Protein AF-A0A210PKP2-F1 (afdb_monomer)

Radius of gyration: 14.55 Å; Cα contacts (8 Å, |Δi|>4): 54; chains: 1; bounding box: 34×17×41 Å

Mean predicted aligned error: 6.39 Å

Foldseek 3Di:
DKWKADPNDIDDDDDWDDDDPPDDDDTDDDDDDDDDPPMDMDDDDDPPPPPVPCPPPPDDDDDDDDDHDD

Solvent-accessible surface area (backbone atoms only — not comparable to full-atom values): 5115 Å² total; per-residue (Å²): 56,36,35,34,36,55,98,88,43,82,44,81,75,48,77,70,73,66,84,50,84,97,50,90,62,80,61,82,86,86,83,89,76,93,74,62,92,89,52,48,77,46,83,44,80,68,86,89,60,80,61,86,63,84,58,76,78,87,74,84,86,86,87,79,89,86,73,83,85,131

pLDDT: mean 81.47, std 13.01, range [49.44, 95.88]

Secondary structure (DSSP, 8-state):
-EEEEETTEEEEEE------SSS-------------TT-EEEE-PPTT-----SS-TT------------

Structure (mmCIF, N/CA/C/O backbone):
data_AF-A0A210PKP2-F1
#
_entry.id   AF-A0A210PKP2-F1
#
loop_
_atom_site.group_PDB
_atom_site.id
_atom_site.type_symbol
_atom_site.label_atom_id
_atom_site.label_alt_id
_atom_site.label_comp_id
_atom_site.label_asym_id
_atom_site.label_entity_id
_atom_site.label_seq_id
_atom_site.pdbx_PDB_ins_code
_atom_site.Cartn_x
_atom_site.Cartn_y
_atom_site.Cartn_z
_atom_site.occupancy
_atom_site.B_iso_or_equiv
_atom_site.auth_seq_id
_atom_site.auth_comp_id
_atom_site.auth_asym_id
_atom_site.auth_atom_id
_atom_site.pdbx_PDB_model_num
ATOM 1 N N . MET A 1 1 ? 3.144 -1.566 -2.534 1.00 78.06 1 MET A N 1
ATOM 2 C CA . MET A 1 1 ? 2.532 -2.397 -1.474 1.00 78.06 1 MET A CA 1
ATOM 3 C C . MET A 1 1 ? 2.017 -1.460 -0.402 1.00 78.06 1 MET A C 1
ATOM 5 O O . MET A 1 1 ? 2.680 -0.461 -0.160 1.00 78.06 1 MET A O 1
ATOM 9 N N . LEU A 1 2 ? 0.859 -1.731 0.188 1.00 83.44 2 LEU A N 1
ATOM 10 C CA . LEU A 1 2 ? 0.314 -0.954 1.299 1.00 83.44 2 LEU A CA 1
ATOM 11 C C . LEU A 1 2 ? 0.683 -1.643 2.614 1.00 83.44 2 LEU A C 1
ATOM 13 O O . LEU A 1 2 ? 0.350 -2.815 2.808 1.00 83.44 2 LEU A O 1
ATOM 17 N N . LEU A 1 3 ? 1.382 -0.919 3.480 1.00 85.31 3 LEU A N 1
ATOM 18 C CA . LEU A 1 3 ? 1.731 -1.340 4.830 1.00 85.31 3 LEU A CA 1
ATOM 19 C C . LEU A 1 3 ? 0.890 -0.541 5.826 1.00 85.31 3 LEU A C 1
ATOM 21 O O . LEU A 1 3 ? 0.820 0.685 5.723 1.00 85.31 3 LEU A O 1
ATOM 25 N N . LYS A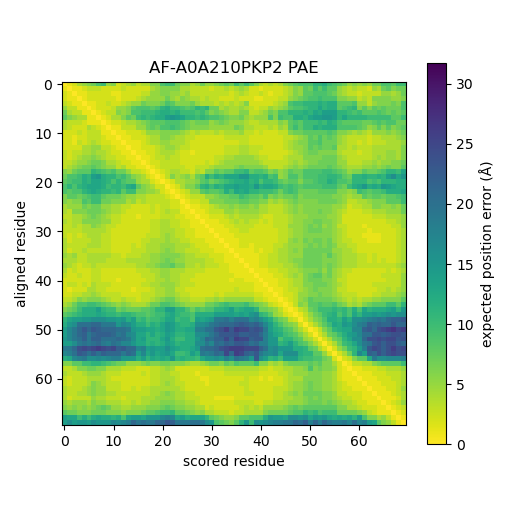 1 4 ? 0.293 -1.228 6.794 1.00 87.75 4 LYS A N 1
ATOM 26 C CA . LYS A 1 4 ? -0.309 -0.635 7.987 1.00 87.75 4 LYS A CA 1
ATOM 27 C C . LYS A 1 4 ? 0.619 -0.887 9.175 1.00 87.75 4 LYS A C 1
ATOM 29 O 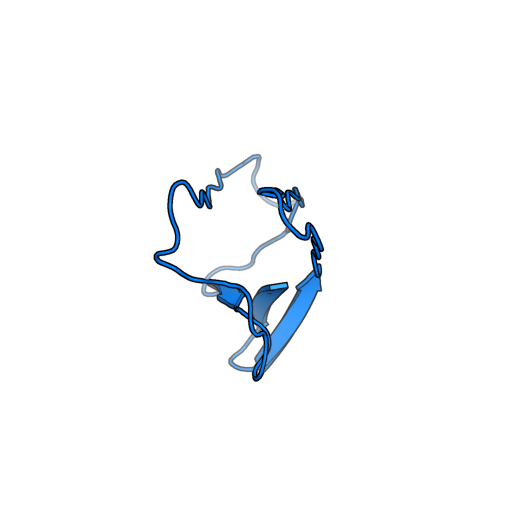O . LYS A 1 4 ? 1.158 -1.980 9.294 1.00 87.75 4 LYS A O 1
ATOM 34 N N . THR A 1 5 ? 0.789 0.094 10.051 1.00 87.56 5 THR A N 1
ATOM 35 C CA . THR A 1 5 ? 1.483 -0.086 11.330 1.00 87.56 5 THR A CA 1
ATOM 36 C C . THR A 1 5 ? 0.454 -0.258 12.445 1.00 87.56 5 THR A C 1
ATOM 38 O O . THR A 1 5 ? -0.408 0.609 12.626 1.00 87.56 5 THR A O 1
ATOM 41 N N . VAL A 1 6 ? 0.556 -1.357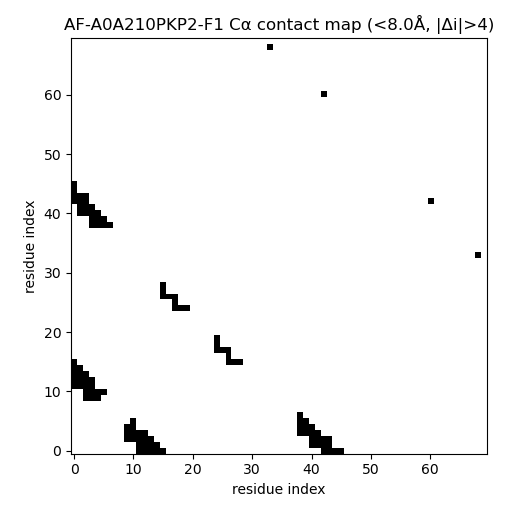 13.191 1.00 81.44 6 VAL A N 1
ATOM 42 C CA . VAL A 1 6 ? -0.259 -1.702 14.364 1.00 81.44 6 VAL A CA 1
ATOM 43 C C . VAL A 1 6 ? 0.693 -1.875 15.543 1.00 81.44 6 VAL A C 1
ATOM 45 O O . VAL A 1 6 ? 1.552 -2.744 15.501 1.00 81.44 6 VAL A O 1
ATOM 48 N N . ASP A 1 7 ? 0.595 -1.014 16.557 1.00 82.19 7 ASP A N 1
ATOM 49 C CA . ASP A 1 7 ? 1.408 -1.095 17.786 1.00 82.19 7 ASP A CA 1
ATOM 50 C C . ASP A 1 7 ? 2.931 -1.170 17.550 1.00 82.19 7 ASP A C 1
ATOM 52 O O . ASP A 1 7 ? 3.684 -1.774 18.307 1.00 82.19 7 ASP A O 1
ATOM 56 N N . GLY A 1 8 ? 3.401 -0.525 16.478 1.00 80.12 8 GLY A N 1
ATOM 57 C CA . GLY A 1 8 ? 4.810 -0.527 16.071 1.00 80.12 8 GLY A CA 1
ATOM 58 C C . GLY A 1 8 ? 5.215 -1.696 15.167 1.00 80.12 8 GLY A C 1
ATOM 59 O O . GLY A 1 8 ? 6.321 -1.673 14.625 1.00 80.12 8 GLY A O 1
ATOM 60 N N . GLU A 1 9 ? 4.330 -2.664 14.930 1.00 87.62 9 GLU A N 1
ATOM 61 C CA . GLU A 1 9 ? 4.540 -3.766 13.992 1.00 87.62 9 GLU A CA 1
ATOM 62 C C . GLU A 1 9 ? 3.903 -3.482 12.626 1.00 87.62 9 GLU A C 1
ATOM 64 O O . GLU A 1 9 ? 2.848 -2.859 12.513 1.00 87.62 9 GLU A O 1
ATOM 69 N N . GLY A 1 10 ? 4.573 -3.914 11.558 1.00 88.25 10 GLY A N 1
ATOM 70 C CA . GLY A 1 10 ? 4.111 -3.712 10.187 1.00 88.25 10 GLY A CA 1
ATOM 71 C C . GLY A 1 10 ? 3.283 -4.887 9.674 1.00 88.25 10 GLY A C 1
ATOM 72 O O . GLY A 1 10 ? 3.786 -6.005 9.586 1.00 88.25 10 GLY A O 1
ATOM 73 N N . GLU A 1 11 ? 2.061 -4.611 9.232 1.00 90.25 11 GLU A N 1
ATOM 74 C CA . GLU A 1 11 ? 1.156 -5.562 8.591 1.00 90.25 11 GLU A CA 1
ATOM 75 C C . GLU A 1 11 ? 0.950 -5.202 7.110 1.00 90.25 11 GLU A C 1
ATOM 77 O O . GLU A 1 11 ? 0.578 -4.077 6.753 1.00 90.25 11 GLU A O 1
ATOM 82 N N . TRP A 1 12 ? 1.190 -6.162 6.213 1.00 90.44 12 TRP A N 1
ATOM 83 C CA . TRP A 1 12 ? 0.920 -5.984 4.786 1.00 90.44 12 TRP A CA 1
ATOM 84 C C . TRP A 1 12 ? -0.571 -6.133 4.502 1.00 90.44 12 TRP A C 1
ATOM 86 O O . TRP A 1 12 ? -1.127 -7.215 4.647 1.00 90.44 12 TRP A O 1
ATOM 96 N N . VAL A 1 13 ? -1.192 -5.062 4.014 1.00 93.25 13 VAL A N 1
ATOM 97 C CA . VAL A 1 13 ? -2.628 -5.044 3.707 1.00 93.25 13 VAL A CA 1
ATOM 98 C C . VAL A 1 13 ? -2.884 -5.519 2.283 1.00 93.25 13 VAL A C 1
ATOM 100 O O . VAL A 1 13 ? -3.699 -6.402 2.033 1.00 93.25 13 VAL A O 1
ATOM 103 N N . CYS A 1 14 ? -2.201 -4.911 1.312 1.00 90.75 14 CYS A N 1
ATOM 104 C CA . CYS A 1 14 ? -2.374 -5.266 -0.088 1.00 90.75 14 CYS A CA 1
ATOM 105 C C . CYS A 1 14 ? -1.099 -5.042 -0.895 1.00 90.75 14 CYS A C 1
ATOM 107 O O . CYS A 1 14 ? -0.246 -4.200 -0.596 1.00 90.75 14 CYS A O 1
ATOM 109 N N . THR A 1 15 ? -0.979 -5.807 -1.972 1.00 88.94 15 THR A N 1
ATOM 110 C CA . THR A 1 15 ? 0.089 -5.656 -2.954 1.00 88.94 15 THR A CA 1
ATOM 111 C C . THR A 1 15 ? -0.530 -5.388 -4.306 1.00 88.94 15 THR A C 1
ATOM 113 O O . THR A 1 15 ? -1.541 -5.980 -4.666 1.00 88.94 15 THR A O 1
ATOM 116 N N . VAL A 1 16 ? 0.097 -4.484 -5.050 1.00 86.75 16 VAL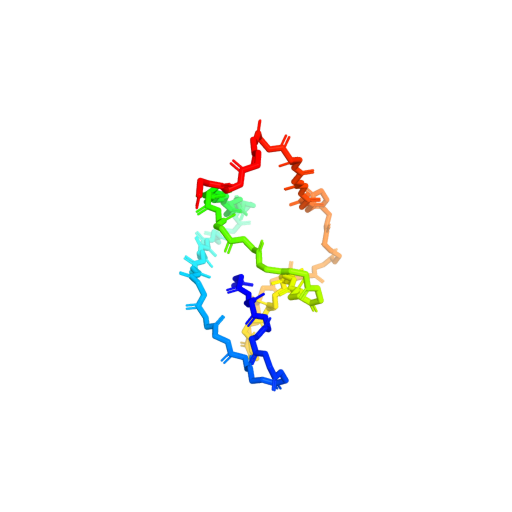 A N 1
ATOM 117 C CA . VAL A 1 16 ? -0.221 -4.264 -6.450 1.00 86.75 16 VAL A CA 1
ATOM 118 C C . VAL A 1 16 ? 1.030 -4.391 -7.287 1.00 86.75 16 VAL A C 1
ATOM 120 O O . VAL A 1 16 ? 2.140 -4.126 -6.814 1.00 86.75 16 VAL A O 1
ATOM 123 N N . TRP A 1 17 ? 0.818 -4.843 -8.512 1.00 82.19 17 TRP A N 1
ATOM 124 C CA . TRP A 1 17 ? 1.848 -5.114 -9.490 1.00 82.19 17 TRP A CA 1
ATOM 125 C C . TRP A 1 17 ? 1.414 -4.575 -10.846 1.00 82.19 17 TRP A C 1
ATOM 127 O O . TRP A 1 17 ? 0.229 -4.587 -11.181 1.00 82.19 17 TRP A O 1
ATOM 137 N N . ALA A 1 18 ? 2.376 -4.106 -11.624 1.00 78.56 18 ALA A N 1
ATOM 138 C CA . ALA A 1 18 ? 2.214 -3.889 -13.046 1.00 78.56 18 ALA A CA 1
ATOM 139 C C . ALA A 1 18 ? 3.539 -4.235 -13.721 1.00 78.56 18 ALA A C 1
ATOM 141 O O . ALA A 1 18 ? 4.605 -3.845 -13.246 1.00 78.56 18 ALA A O 1
ATOM 142 N N . GLU A 1 19 ? 3.452 -4.944 -14.836 1.00 74.38 19 GLU A N 1
ATOM 143 C CA . GLU A 1 19 ? 4.558 -5.175 -15.751 1.00 74.38 19 GLU A CA 1
ATOM 144 C C . GLU A 1 19 ? 4.122 -4.647 -17.111 1.00 74.38 19 GLU A C 1
ATOM 146 O O . GLU A 1 19 ? 3.043 -4.975 -17.601 1.00 74.38 19 GLU A O 1
ATOM 151 N N . SER A 1 20 ? 4.927 -3.768 -17.693 1.00 69.00 20 SER A N 1
ATOM 152 C CA . SER A 1 20 ? 4.676 -3.226 -19.020 1.00 69.00 20 SER A CA 1
ATOM 153 C C . SER A 1 20 ? 6.032 -2.935 -19.643 1.00 69.00 20 SER A C 1
ATOM 155 O O . SER A 1 20 ? 6.772 -2.069 -19.186 1.00 69.00 20 SER A O 1
ATOM 157 N N . LEU A 1 21 ? 6.400 -3.741 -20.635 1.00 71.75 21 LEU A N 1
ATOM 158 C CA . LEU A 1 21 ? 7.595 -3.564 -21.450 1.00 71.75 21 LEU A CA 1
ATOM 159 C C . LEU A 1 21 ? 7.167 -3.700 -22.917 1.00 71.75 21 LEU A C 1
ATOM 161 O O . LEU A 1 21 ? 6.511 -4.686 -23.256 1.00 71.75 21 LEU A O 1
ATOM 165 N N . PRO A 1 22 ? 7.474 -2.726 -23.799 1.00 71.75 22 PRO A N 1
ATOM 166 C CA . PRO A 1 22 ? 8.262 -1.500 -23.587 1.00 71.75 22 PRO A CA 1
ATOM 167 C C . PRO A 1 22 ? 7.427 -0.271 -23.163 1.00 71.75 22 PRO A C 1
ATOM 169 O O . PRO A 1 22 ? 7.927 0.851 -23.193 1.00 71.75 22 PRO A O 1
ATOM 172 N N . LYS A 1 23 ? 6.131 -0.443 -22.877 1.00 72.44 23 LYS A N 1
ATOM 173 C CA . LYS A 1 23 ? 5.187 0.663 -22.642 1.00 72.44 23 LYS A CA 1
ATOM 174 C C . LYS A 1 23 ? 5.055 0.992 -21.156 1.00 72.44 23 LYS A C 1
ATOM 176 O O . LYS A 1 23 ? 5.469 0.232 -20.297 1.00 72.44 23 LYS A O 1
ATOM 181 N N . TRP A 1 24 ? 4.421 2.117 -20.847 1.00 74.56 24 TRP A N 1
ATOM 182 C CA . TRP A 1 24 ? 4.029 2.433 -19.476 1.00 74.56 24 TRP A CA 1
ATOM 183 C C . TRP A 1 24 ? 2.887 1.525 -19.011 1.00 74.56 24 TRP A C 1
ATOM 185 O O . TRP A 1 24 ? 2.050 1.098 -19.811 1.00 74.56 24 TRP A O 1
ATOM 195 N N . GLY A 1 25 ? 2.860 1.217 -17.718 1.00 76.94 25 GLY A N 1
ATOM 196 C CA . GLY A 1 25 ? 1.782 0.482 -17.068 1.00 76.94 25 GLY A CA 1
ATOM 197 C C . GLY A 1 25 ? 1.476 1.110 -15.717 1.00 76.94 25 GLY A C 1
ATOM 198 O O . GLY A 1 25 ? 2.389 1.513 -14.997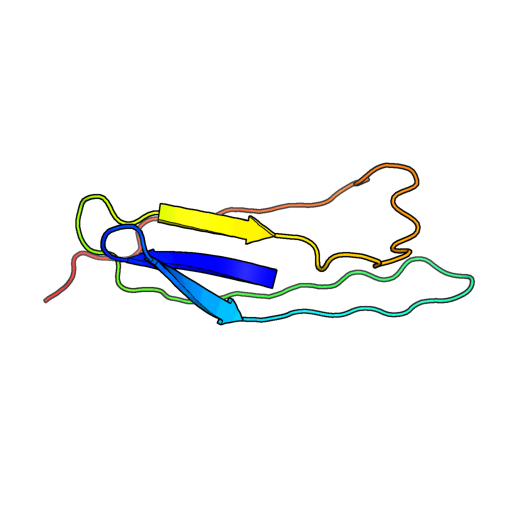 1.00 76.94 25 GLY A O 1
ATOM 199 N N . THR A 1 26 ? 0.195 1.209 -15.380 1.00 82.88 26 THR A N 1
ATOM 200 C CA . THR A 1 26 ? -0.259 1.731 -14.090 1.00 82.88 26 THR A CA 1
ATOM 201 C C . THR A 1 26 ? -0.741 0.580 -13.228 1.00 82.88 26 THR A C 1
ATOM 203 O O . THR A 1 26 ? -1.424 -0.324 -13.703 1.00 82.88 26 THR A O 1
ATOM 206 N N . SER A 1 27 ? -0.392 0.630 -11.947 1.00 85.06 27 SER A N 1
ATOM 207 C CA . SER A 1 27 ? -0.912 -0.280 -10.939 1.00 85.06 27 SER A CA 1
ATOM 208 C C . SER A 1 27 ? -1.757 0.519 -9.955 1.00 85.06 27 SER A C 1
ATOM 210 O O . SER A 1 27 ? -1.267 1.488 -9.375 1.00 85.06 27 SER A O 1
ATOM 212 N N . SER A 1 28 ? -3.021 0.138 -9.784 1.00 89.31 28 SER A N 1
ATOM 213 C CA . SER A 1 28 ? -3.988 0.865 -8.957 1.00 89.31 28 S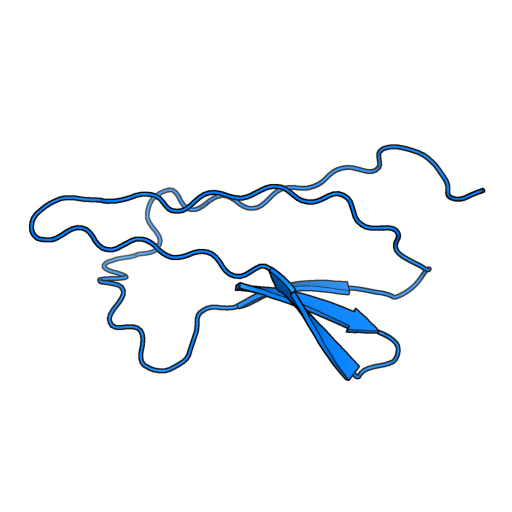ER A CA 1
ATOM 214 C C . SER A 1 28 ? -4.682 -0.085 -7.988 1.00 89.31 28 SER A C 1
ATOM 216 O O . SER A 1 28 ? -4.960 -1.231 -8.331 1.00 89.31 28 SER A O 1
ATOM 218 N N .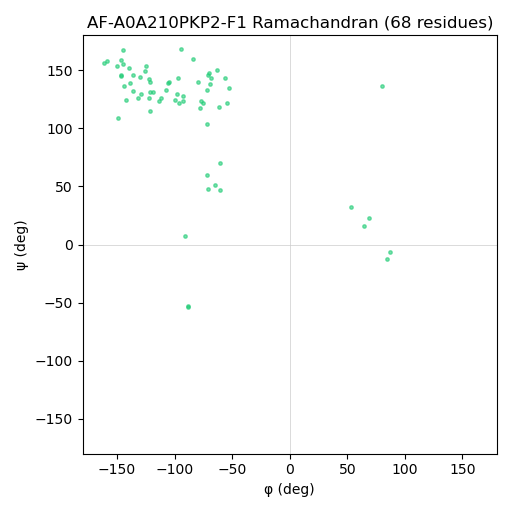 ASN A 1 29 ? -4.966 0.397 -6.777 1.00 92.19 29 ASN A N 1
ATOM 219 C CA . ASN A 1 29 ? -5.790 -0.310 -5.800 1.00 92.19 29 ASN A CA 1
ATOM 220 C C . ASN A 1 29 ? -6.639 0.655 -4.985 1.00 92.19 29 ASN A C 1
ATOM 222 O O . ASN A 1 29 ? -6.379 1.859 -4.948 1.00 92.19 29 ASN A O 1
ATOM 226 N N . THR A 1 30 ? -7.598 0.099 -4.256 1.00 93.94 30 THR A N 1
ATOM 227 C CA . THR A 1 30 ? -8.360 0.790 -3.220 1.00 93.94 30 THR A CA 1
ATOM 228 C C . THR A 1 30 ? -8.699 -0.202 -2.112 1.00 93.94 30 THR A C 1
ATOM 230 O O . THR A 1 30 ? -8.924 -1.380 -2.376 1.00 93.94 30 THR A O 1
ATOM 233 N N . VAL A 1 31 ? -8.710 0.260 -0.865 1.00 94.62 31 VAL A N 1
ATOM 234 C CA . VAL A 1 31 ? -9.071 -0.552 0.301 1.00 94.62 31 VAL A CA 1
ATOM 235 C C . VAL A 1 31 ? -9.776 0.321 1.334 1.00 94.62 31 VAL A C 1
ATOM 237 O O . VAL A 1 31 ? -9.443 1.497 1.477 1.00 94.62 31 VAL A O 1
ATOM 240 N N . TYR A 1 32 ? -10.734 -0.261 2.051 1.00 93.81 32 TYR A N 1
ATOM 241 C CA . TYR A 1 32 ? -11.325 0.326 3.251 1.00 93.81 32 TYR A CA 1
ATOM 242 C C . TYR A 1 32 ? -10.646 -0.285 4.473 1.00 93.81 32 TYR A C 1
ATOM 244 O O . TYR A 1 32 ? -10.519 -1.505 4.560 1.00 93.81 32 TYR A O 1
ATOM 252 N N . LEU A 1 33 ? -10.187 0.556 5.398 1.00 92.94 33 LEU A N 1
ATOM 253 C CA . LEU A 1 33 ? -9.491 0.125 6.606 1.00 92.94 33 LEU A CA 1
ATOM 254 C C . LEU A 1 33 ? -10.129 0.765 7.830 1.00 92.94 33 LEU A C 1
ATOM 256 O O . LEU A 1 33 ? -10.252 1.987 7.889 1.00 92.94 33 LEU A O 1
ATOM 260 N N . SER A 1 34 ? -10.449 -0.056 8.827 1.00 92.62 34 SER A N 1
ATOM 261 C CA . SER A 1 34 ? -10.679 0.425 10.186 1.00 92.62 34 SER A CA 1
ATOM 262 C C . SER A 1 34 ? -9.325 0.710 10.834 1.00 92.62 34 SER A C 1
ATOM 264 O O . SER A 1 34 ? -8.435 -0.154 10.870 1.00 92.62 34 SER A O 1
ATOM 266 N N . LEU A 1 35 ? -9.157 1.943 11.303 1.00 91.62 35 LEU A N 1
ATOM 267 C CA . LEU A 1 35 ? -7.948 2.413 11.965 1.00 91.62 35 LEU A CA 1
ATOM 268 C C . LEU A 1 35 ? -8.294 2.839 13.386 1.00 91.62 35 LEU A C 1
ATOM 270 O O . LEU A 1 35 ? -9.231 3.606 13.594 1.00 91.62 35 LEU A O 1
ATOM 274 N N . ASN A 1 36 ? -7.501 2.359 14.336 1.00 91.38 36 ASN A N 1
ATOM 275 C CA . ASN A 1 36 ? -7.504 2.886 15.693 1.00 91.38 36 ASN A CA 1
ATOM 276 C C . ASN A 1 36 ? -6.594 4.116 15.767 1.00 91.38 36 ASN A C 1
ATOM 278 O O . ASN A 1 36 ? -5.704 4.300 14.928 1.00 91.38 36 ASN A O 1
ATOM 282 N N . GLU A 1 37 ? -6.802 4.947 16.787 1.00 90.06 37 GLU A N 1
ATOM 283 C CA . GLU A 1 37 ? -5.948 6.104 17.047 1.00 90.06 37 GLU A CA 1
ATOM 284 C C . GLU A 1 37 ? -4.467 5.691 17.118 1.00 90.06 37 GLU A C 1
ATOM 286 O O . GLU A 1 37 ? -4.113 4.672 17.709 1.00 90.06 37 GLU A O 1
ATOM 291 N N . GLY A 1 38 ? -3.602 6.465 16.460 1.00 90.25 38 GLY A N 1
ATOM 292 C CA . GLY A 1 38 ? -2.159 6.215 16.410 1.00 90.25 38 GLY A CA 1
ATOM 293 C C . GLY A 1 38 ? -1.694 5.221 15.340 1.00 90.25 38 GLY A C 1
ATOM 294 O O . GLY A 1 38 ? -0.498 5.186 15.044 1.00 90.25 38 GLY A O 1
ATOM 295 N N . GLN A 1 39 ? -2.593 4.463 14.701 1.00 92.38 39 GLN A N 1
ATOM 296 C CA . GLN A 1 39 ? -2.217 3.584 13.589 1.00 92.38 39 GLN A CA 1
ATOM 297 C C . GLN A 1 39 ? -1.867 4.388 12.332 1.00 92.38 39 GLN A C 1
ATOM 299 O O . GLN A 1 39 ? -2.456 5.430 12.041 1.00 92.38 39 GLN A O 1
ATOM 304 N N . GLN A 1 40 ? -0.904 3.885 11.563 1.00 92.94 40 GLN A N 1
ATOM 305 C CA . GLN A 1 40 ? -0.366 4.573 10.389 1.00 92.94 40 GLN A CA 1
ATOM 306 C C . GLN A 1 40 ? -0.456 3.693 9.144 1.00 92.94 40 GLN A C 1
ATOM 308 O O . GLN A 1 40 ? -0.458 2.468 9.242 1.00 92.94 40 GLN A O 1
ATOM 313 N N . VAL A 1 41 ? -0.524 4.310 7.962 1.00 93.94 41 VAL A N 1
ATOM 314 C CA . VAL A 1 41 ? -0.629 3.600 6.680 1.00 93.94 41 VAL A CA 1
ATOM 315 C C . VAL A 1 41 ? 0.306 4.234 5.651 1.00 93.94 41 VAL A C 1
ATOM 317 O O . VAL A 1 41 ? 0.304 5.451 5.469 1.00 93.94 41 VAL A O 1
ATOM 320 N N . TYR A 1 42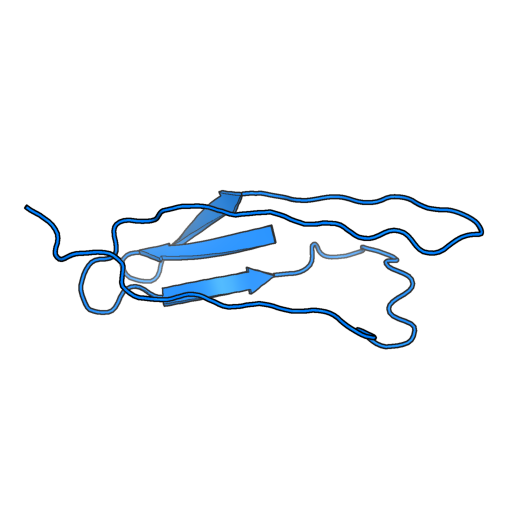 ? 1.079 3.403 4.948 1.00 90.94 42 TYR A N 1
ATOM 321 C CA . TYR A 1 42 ? 2.112 3.831 4.004 1.00 90.94 42 TYR A CA 1
ATOM 322 C C . TYR A 1 42 ? 2.144 2.974 2.742 1.00 90.94 42 TYR A C 1
ATOM 324 O O . TYR A 1 42 ? 1.858 1.777 2.769 1.00 90.94 42 TYR A O 1
ATOM 332 N N . LEU A 1 43 ? 2.591 3.567 1.633 1.00 88.88 43 LEU A N 1
ATOM 333 C CA . LEU A 1 43 ? 2.989 2.811 0.450 1.00 88.88 43 LEU A CA 1
ATOM 334 C C . LEU A 1 43 ? 4.485 2.506 0.485 1.00 88.88 43 LEU A C 1
ATOM 336 O O . LEU A 1 43 ? 5.316 3.402 0.599 1.00 88.88 43 LEU A O 1
ATOM 340 N N . ILE A 1 44 ? 4.822 1.230 0.320 1.00 86.38 44 ILE A N 1
ATOM 341 C CA . ILE A 1 44 ? 6.192 0.732 0.245 1.00 86.38 44 ILE A CA 1
ATOM 342 C C . ILE A 1 44 ? 6.404 0.006 -1.084 1.00 86.38 44 ILE A C 1
ATOM 344 O O . ILE A 1 44 ? 5.618 -0.859 -1.490 1.00 86.38 44 ILE A O 1
ATOM 348 N N . ALA A 1 45 ? 7.491 0.350 -1.769 1.00 79.25 45 ALA A N 1
ATOM 349 C CA . ALA A 1 45 ? 7.981 -0.387 -2.926 1.00 79.25 45 ALA A CA 1
ATOM 350 C C . ALA A 1 45 ? 8.754 -1.635 -2.471 1.00 79.25 45 ALA A C 1
ATOM 352 O O . ALA A 1 45 ? 9.510 -1.590 -1.500 1.00 79.25 45 ALA A O 1
ATOM 353 N N . ARG A 1 46 ? 8.583 -2.768 -3.163 1.00 75.06 46 ARG A N 1
ATOM 354 C CA . ARG A 1 46 ? 9.340 -3.987 -2.838 1.00 75.06 46 ARG A CA 1
ATOM 355 C C . ARG A 1 46 ? 10.810 -3.772 -3.205 1.00 75.06 46 ARG A C 1
ATOM 357 O O . ARG A 1 46 ? 11.108 -3.219 -4.261 1.00 75.06 46 ARG A O 1
ATOM 364 N N . ARG A 1 47 ? 11.728 -4.217 -2.341 1.00 66.56 47 ARG A N 1
ATOM 365 C CA . ARG A 1 47 ? 13.172 -4.193 -2.629 1.00 66.56 47 ARG A CA 1
ATOM 366 C C . ARG A 1 47 ? 13.465 -4.949 -3.930 1.00 66.56 47 ARG A C 1
ATOM 368 O O . ARG A 1 47 ? 12.831 -5.967 -4.197 1.00 66.56 47 ARG A O 1
ATOM 375 N N . ASN A 1 48 ? 14.429 -4.452 -4.704 1.00 61.88 48 ASN A N 1
ATOM 376 C CA . ASN A 1 48 ? 14.870 -4.999 -5.996 1.00 61.88 48 ASN A CA 1
ATOM 377 C C . ASN A 1 48 ? 13.830 -4.960 -7.120 1.00 61.88 48 ASN A C 1
ATOM 379 O O . ASN A 1 48 ? 14.010 -5.609 -8.151 1.00 61.88 48 ASN A O 1
ATOM 383 N N . LEU A 1 49 ? 12.763 -4.177 -6.964 1.00 60.19 49 LEU A N 1
ATOM 384 C CA . LEU A 1 49 ? 11.973 -3.801 -8.117 1.00 60.19 49 LEU A CA 1
ATOM 385 C C . LEU A 1 49 ? 12.764 -2.809 -8.957 1.00 60.19 49 LEU A C 1
ATOM 387 O O . LEU A 1 49 ? 12.789 -1.619 -8.653 1.00 60.19 49 LEU A O 1
ATOM 391 N N . ASN A 1 50 ? 13.307 -3.300 -10.073 1.00 55.12 50 ASN A N 1
ATOM 392 C CA . ASN A 1 50 ? 13.516 -2.508 -11.283 1.00 55.12 50 ASN A CA 1
ATOM 393 C C . ASN A 1 50 ? 12.148 -2.088 -11.843 1.00 55.12 50 ASN A C 1
ATOM 395 O O . ASN A 1 50 ? 11.846 -2.293 -13.016 1.00 55.12 50 ASN A O 1
ATOM 399 N N . SER A 1 51 ? 11.275 -1.506 -11.014 1.00 52.44 51 SER A N 1
ATOM 400 C CA . SER A 1 51 ? 10.392 -0.509 -11.579 1.00 52.44 51 SER A CA 1
ATOM 401 C C . SER A 1 51 ? 11.365 0.461 -12.222 1.00 52.44 51 SER A C 1
ATOM 403 O O . SER A 1 51 ? 12.311 0.923 -11.579 1.00 52.44 51 SER A O 1
ATOM 405 N N . TYR A 1 52 ? 11.210 0.652 -13.524 1.00 52.38 52 TYR A N 1
ATOM 406 C CA . TYR A 1 52 ? 11.784 1.775 -14.230 1.00 52.38 52 TYR A CA 1
ATOM 407 C C . TYR A 1 52 ? 11.183 3.040 -13.591 1.00 52.38 52 TYR A C 1
ATOM 409 O O . TYR A 1 52 ? 10.345 3.719 -14.174 1.00 52.38 52 TYR A O 1
ATOM 417 N N . TYR A 1 53 ? 11.582 3.324 -12.346 1.00 53.66 53 TYR A N 1
ATOM 418 C CA . TYR A 1 53 ? 11.370 4.538 -11.585 1.00 53.66 53 TYR A CA 1
ATOM 419 C C . TYR A 1 53 ? 12.268 5.587 -12.230 1.00 53.66 53 TYR A C 1
ATOM 421 O O . TYR A 1 53 ? 13.163 6.142 -11.597 1.00 53.66 53 TYR A O 1
ATOM 429 N N . TYR A 1 54 ? 12.053 5.864 -13.513 1.00 51.06 54 TYR A N 1
ATOM 430 C CA . TYR A 1 54 ? 12.630 7.012 -14.201 1.00 51.06 54 TYR A CA 1
ATOM 431 C C . TYR A 1 54 ? 11.959 8.305 -13.693 1.00 51.06 54 TYR A C 1
ATOM 433 O O . TYR A 1 54 ? 11.585 9.167 -14.469 1.00 51.06 54 TYR A O 1
ATOM 441 N N . ALA A 1 55 ? 11.850 8.443 -12.366 1.00 49.44 55 ALA A N 1
ATOM 442 C CA . ALA A 1 55 ? 10.907 9.241 -11.594 1.00 49.44 55 ALA A CA 1
ATOM 443 C C . ALA A 1 55 ? 9.529 8.578 -11.437 1.00 49.44 55 ALA A C 1
ATOM 445 O O . ALA A 1 55 ? 8.958 8.046 -12.382 1.00 49.44 55 ALA A O 1
ATOM 446 N N . SER A 1 56 ? 8.980 8.633 -10.222 1.00 57.25 56 SER A N 1
ATOM 447 C CA . SER A 1 56 ? 7.599 8.302 -9.839 1.00 57.25 56 SER A CA 1
ATOM 448 C C . SER A 1 56 ? 6.557 9.189 -10.549 1.00 57.25 56 SER A C 1
ATOM 450 O O . SER A 1 56 ? 5.684 9.775 -9.907 1.00 57.25 56 SER A O 1
ATOM 452 N N . MET A 1 57 ? 6.674 9.373 -11.863 1.00 62.22 57 MET A N 1
ATOM 453 C CA . MET A 1 57 ? 5.862 10.295 -12.644 1.00 62.22 57 MET A CA 1
ATOM 454 C C . MET A 1 57 ? 4.397 9.874 -12.534 1.00 62.22 57 MET A C 1
ATOM 456 O O . MET A 1 57 ? 4.021 8.766 -12.906 1.00 62.22 57 MET A O 1
ATOM 460 N N . TYR A 1 58 ? 3.583 10.776 -11.984 1.00 78.06 58 TYR A N 1
ATOM 461 C CA . TYR A 1 58 ? 2.129 10.648 -11.845 1.00 78.06 58 TYR A CA 1
ATOM 462 C C . TYR A 1 58 ? 1.628 9.581 -10.849 1.00 78.06 58 TYR A C 1
ATOM 464 O O . TYR A 1 58 ? 0.481 9.146 -10.939 1.00 78.06 58 TYR A O 1
ATOM 472 N N . THR A 1 59 ? 2.441 9.176 -9.865 1.00 81.38 59 THR A N 1
ATOM 473 C CA . THR A 1 59 ? 1.955 8.319 -8.763 1.00 81.38 59 THR A CA 1
ATOM 474 C C . THR A 1 59 ? 1.054 9.110 -7.814 1.00 81.38 59 THR A C 1
ATOM 476 O O . THR A 1 59 ? 1.422 10.195 -7.370 1.00 81.38 59 THR A O 1
ATOM 479 N N . THR A 1 60 ? -0.104 8.549 -7.460 1.00 88.31 60 THR A N 1
ATOM 480 C CA . THR A 1 60 ? -1.037 9.139 -6.491 1.00 88.31 60 THR A CA 1
ATOM 481 C C . THR A 1 60 ? -1.296 8.183 -5.329 1.00 88.31 60 THR A C 1
ATOM 483 O O . THR A 1 60 ? -1.371 6.967 -5.502 1.00 88.31 60 THR A O 1
ATOM 486 N N . PHE A 1 61 ? -1.425 8.745 -4.128 1.00 91.31 61 PHE A N 1
ATOM 487 C CA . PHE A 1 61 ? -1.890 8.054 -2.930 1.00 91.31 61 PHE A CA 1
ATOM 488 C C . PHE A 1 61 ? -2.761 9.025 -2.145 1.00 91.31 61 PHE A C 1
ATOM 490 O O . PHE A 1 61 ? -2.343 10.145 -1.863 1.00 91.31 61 PHE A O 1
ATOM 497 N N . SER A 1 62 ? -3.992 8.622 -1.852 1.00 94.38 62 SER A N 1
ATOM 498 C CA . SER A 1 62 ? -4.963 9.460 -1.157 1.00 94.38 62 SER A CA 1
ATOM 499 C C . SER A 1 62 ? -5.866 8.602 -0.281 1.00 94.38 62 SER A C 1
ATOM 501 O O . SER A 1 62 ? -5.991 7.395 -0.495 1.00 94.38 62 SER A O 1
ATOM 503 N N . GLY A 1 63 ? -6.481 9.237 0.709 1.00 94.56 63 GLY A N 1
ATOM 504 C CA . GLY A 1 63 ? -7.438 8.623 1.616 1.00 94.56 63 GLY A CA 1
ATOM 505 C C . GLY A 1 63 ? -8.309 9.693 2.263 1.00 94.56 63 GLY A C 1
ATOM 506 O O . GLY A 1 63 ? -7.935 10.865 2.302 1.00 94.56 63 GLY A O 1
ATOM 507 N N . HIS A 1 64 ? -9.479 9.288 2.743 1.00 95.62 64 HIS A N 1
ATOM 508 C CA . HIS A 1 64 ? -10.394 10.144 3.491 1.00 95.62 64 HIS A CA 1
ATOM 509 C C . HIS A 1 64 ? -11.109 9.323 4.567 1.00 95.62 64 HIS A C 1
ATOM 511 O O . HIS A 1 64 ? -11.232 8.103 4.452 1.00 95.62 64 HIS A O 1
ATOM 517 N N . PHE A 1 65 ? -11.569 9.999 5.618 1.00 95.25 65 PHE A N 1
ATOM 518 C CA . PHE A 1 65 ? -12.373 9.392 6.672 1.00 95.25 65 PHE A CA 1
ATOM 519 C C . PHE A 1 65 ? -13.801 9.173 6.167 1.00 95.25 65 PHE A C 1
ATOM 521 O O . PHE A 1 65 ? -14.452 10.123 5.737 1.00 95.25 65 PHE A O 1
ATOM 528 N N . VAL A 1 66 ? -14.264 7.922 6.188 1.00 95.88 66 VAL A N 1
ATOM 529 C CA . VAL A 1 66 ? -15.588 7.542 5.669 1.00 95.88 66 VAL A CA 1
ATOM 530 C C . VAL A 1 66 ? -16.651 7.683 6.755 1.00 95.88 66 VAL A C 1
ATOM 532 O O . VAL A 1 66 ? -17.657 8.356 6.553 1.00 95.88 66 VAL A O 1
ATOM 535 N N . ALA A 1 67 ? -16.421 7.049 7.905 1.00 94.75 67 ALA A N 1
ATOM 536 C CA . ALA A 1 67 ? -17.314 7.048 9.055 1.00 94.75 67 ALA A CA 1
ATOM 537 C C . ALA A 1 67 ? -16.540 6.631 10.321 1.00 94.75 67 ALA A C 1
ATOM 539 O O . ALA A 1 67 ? -15.509 5.958 10.199 1.00 94.75 67 ALA A O 1
ATOM 540 N N . PRO A 1 68 ? -17.011 7.012 11.523 1.00 91.69 68 PRO A N 1
ATOM 541 C CA . PRO A 1 68 ? -16.488 6.471 12.776 1.00 91.69 68 PRO A CA 1
ATOM 542 C C . PRO A 1 68 ? -16.741 4.963 12.870 1.00 91.69 68 PRO A C 1
ATOM 544 O O . PRO A 1 68 ? -17.711 4.459 12.307 1.00 91.69 68 PRO A O 1
ATOM 547 N N . ALA A 1 69 ? -15.852 4.256 13.570 1.00 79.31 69 ALA A N 1
ATOM 548 C CA . ALA A 1 69 ? -16.067 2.853 13.906 1.00 79.31 69 ALA A CA 1
ATOM 549 C C . ALA A 1 69 ? -17.217 2.727 14.920 1.00 79.31 69 ALA A C 1
ATOM 551 O O . ALA A 1 69 ? -17.366 3.596 15.782 1.00 79.31 69 ALA A O 1
ATOM 552 N N . GLU A 1 70 ? -18.017 1.669 14.779 1.00 66.38 70 GLU A N 1
ATOM 553 C CA . GLU A 1 70 ? -19.036 1.266 15.760 1.00 66.38 70 GLU A CA 1
ATOM 554 C C . GLU A 1 70 ? -18.404 0.669 17.024 1.00 66.38 70 GLU A C 1
ATOM 556 O O . GLU A 1 70 ? -17.382 -0.048 16.894 1.00 66.38 70 GLU A O 1
#

InterPro domains:
  IPR001073 C1q domain [PF00386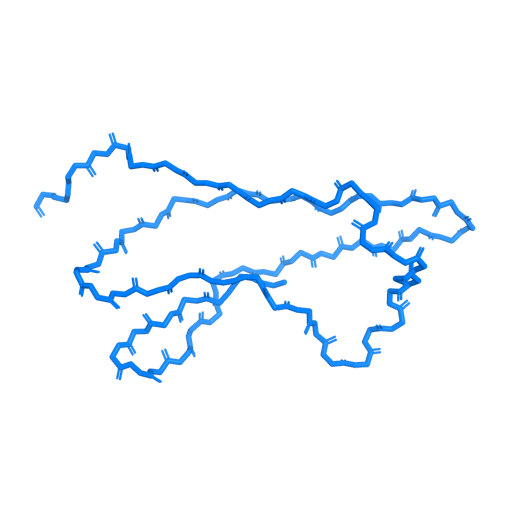] (23-66)
  IPR001073 C1q domain [PS50871] (1-70)
  IPR008983 Tumour necrosis factor-like domain superfamily [G3DSA:2.60.120.40] (3-70)
  IPR008983 Tumour necrosis factor-like domain superfamily [SSF49842] (10-68)

Sequence (70 aa):
MLLKTVDGEGEWVCTVWAESLPKWGTSSNTVYLSLNEGQQVYLIARRNLNSYYYASMYTTFSGHFVAPAE

Organism: Mizuhopecten yessoensis (NCBI:txid6573)